Protein AF-A0A952E870-F1 (afdb_monomer)

Radius of gyration: 13.11 Å; Cα contacts (8 Å, |Δi|>4): 123; chains: 1; bounding box: 27×22×39 Å

Solvent-accessible surface area (backbone atoms only — not comparable to full-atom values): 4979 Å² total; per-residue (Å²): 137,84,83,77,79,88,66,80,35,75,46,77,43,60,51,40,53,34,20,38,92,72,34,62,18,33,87,69,68,42,88,87,32,53,50,68,69,58,50,44,55,53,29,39,56,48,17,71,65,71,30,63,76,47,77,48,80,44,58,72,33,75,90,61,28,87,82,42,52,28,58,53,53,53,50,55,43,49,50,36,42,74,48,70,125

Structure (mmCIF, N/CA/C/O backbone):
data_AF-A0A952E870-F1
#
_entry.id   AF-A0A952E870-F1
#
loop_
_atom_site.group_PDB
_atom_site.id
_atom_site.type_symbol
_atom_site.label_atom_id
_atom_site.label_alt_id
_atom_site.label_comp_id
_atom_site.label_asym_id
_atom_site.label_entity_id
_atom_site.label_seq_id
_atom_site.pdbx_PDB_ins_code
_atom_site.Cartn_x
_atom_site.Cartn_y
_atom_site.Cartn_z
_atom_site.occupancy
_atom_site.B_iso_or_equiv
_atom_site.auth_seq_id
_atom_site.auth_comp_id
_atom_site.auth_asym_id
_atom_site.auth_atom_id
_atom_site.pdbx_PDB_model_num
ATOM 1 N N . ASP A 1 1 ? 7.064 8.216 21.496 1.00 74.81 1 ASP A N 1
ATOM 2 C CA . ASP A 1 1 ? 5.775 7.581 21.156 1.00 74.81 1 ASP A CA 1
ATOM 3 C C . ASP A 1 1 ? 5.041 8.360 20.082 1.00 74.81 1 ASP A C 1
ATOM 5 O O . ASP A 1 1 ? 5.042 9.582 20.125 1.00 74.81 1 ASP A O 1
ATOM 9 N N . TYR A 1 2 ? 4.454 7.663 19.107 1.00 86.81 2 TYR A N 1
ATOM 10 C CA . TYR A 1 2 ? 3.708 8.257 17.988 1.00 86.81 2 TYR A CA 1
ATOM 11 C C . TYR A 1 2 ? 2.212 7.927 18.132 1.00 86.81 2 TYR A C 1
ATOM 13 O O . TYR A 1 2 ? 1.759 6.982 17.486 1.00 86.81 2 TYR A O 1
ATOM 21 N N . PRO A 1 3 ? 1.439 8.573 19.023 1.00 92.50 3 PRO A N 1
ATOM 22 C CA . PRO A 1 3 ? 0.056 8.172 19.303 1.00 92.50 3 PRO A CA 1
ATOM 23 C C . PRO A 1 3 ? -0.826 8.230 18.047 1.00 92.50 3 PRO A C 1
ATOM 25 O O . PRO A 1 3 ? -0.646 9.100 17.197 1.00 92.50 3 PRO A O 1
ATOM 28 N N . LEU A 1 4 ? -1.766 7.289 17.930 1.00 93.44 4 LEU A N 1
ATOM 29 C CA . LEU A 1 4 ? -2.803 7.334 16.898 1.00 93.44 4 LEU A CA 1
ATOM 30 C C . LEU A 1 4 ? -3.972 8.201 17.386 1.00 93.44 4 LEU A C 1
ATOM 32 O O . LEU A 1 4 ? -4.213 8.263 18.597 1.00 93.44 4 LEU A O 1
ATOM 36 N N . PRO A 1 5 ? -4.689 8.886 16.480 1.00 93.44 5 PRO A N 1
ATOM 37 C CA . PRO A 1 5 ? -5.878 9.627 16.867 1.00 93.44 5 PRO A CA 1
ATOM 38 C C . PRO A 1 5 ? -6.983 8.665 17.322 1.00 93.44 5 PRO A C 1
ATOM 40 O O . PRO A 1 5 ? -7.005 7.488 16.964 1.00 93.44 5 PRO A O 1
ATOM 43 N N . GLN A 1 6 ? -7.912 9.179 18.124 1.00 94.12 6 GLN A N 1
ATOM 44 C CA . GLN A 1 6 ? -9.082 8.418 18.554 1.00 94.12 6 GLN A CA 1
ATOM 45 C C . GLN A 1 6 ? -10.100 8.286 17.414 1.00 94.12 6 GLN A C 1
ATOM 47 O O . GLN A 1 6 ? -10.286 9.220 16.635 1.00 94.12 6 GLN A O 1
ATOM 52 N N . GLY A 1 7 ? -10.797 7.148 17.363 1.00 96.06 7 GLY A N 1
ATOM 53 C CA . GLY A 1 7 ? -11.856 6.880 16.385 1.00 96.06 7 GLY A CA 1
ATOM 54 C C . GLY A 1 7 ? -11.392 6.176 15.099 1.00 96.06 7 GLY A C 1
ATOM 55 O O . GLY A 1 7 ? -10.270 5.675 15.051 1.00 96.06 7 GLY A O 1
ATOM 56 N N . PRO A 1 8 ? -12.271 6.079 14.083 1.00 97.88 8 PRO A N 1
ATOM 57 C CA . PRO A 1 8 ? -11.992 5.372 12.833 1.00 97.88 8 PRO A CA 1
ATOM 58 C C . PRO A 1 8 ? -10.887 6.024 11.992 1.00 97.88 8 PRO A C 1
ATOM 60 O O . PRO A 1 8 ? -10.833 7.245 11.857 1.00 97.88 8 PRO A O 1
ATOM 63 N N . LEU A 1 9 ? -10.050 5.200 11.363 1.00 97.19 9 LEU A N 1
ATOM 64 C CA . LEU A 1 9 ? -8.972 5.603 10.465 1.00 97.19 9 LEU A CA 1
ATOM 65 C C . LEU A 1 9 ? -9.300 5.224 9.020 1.00 97.19 9 LEU A C 1
ATOM 67 O O . LEU A 1 9 ? -9.572 4.064 8.707 1.00 97.19 9 LEU A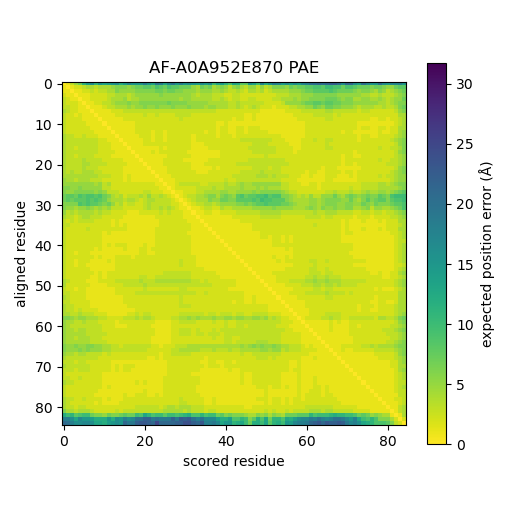 O 1
ATOM 71 N N . TYR A 1 10 ? -9.194 6.206 8.130 1.00 97.62 10 TYR A N 1
ATOM 72 C CA . TYR A 1 10 ? -9.057 5.986 6.696 1.00 97.62 10 TYR A CA 1
ATOM 73 C C . TYR A 1 10 ? -7.585 6.145 6.315 1.00 97.62 10 TYR A C 1
ATOM 75 O O . TYR A 1 10 ? -6.989 7.189 6.585 1.00 97.62 10 TYR A O 1
ATOM 83 N N . VAL A 1 11 ? -6.995 5.119 5.702 1.00 97.62 11 VAL A N 1
ATOM 84 C CA . VAL A 1 11 ? -5.587 5.136 5.284 1.00 97.62 11 VAL A CA 1
ATOM 85 C C . VAL A 1 11 ? -5.510 5.305 3.771 1.00 97.62 11 VAL A C 1
ATOM 87 O O . VAL A 1 11 ? -5.913 4.424 3.016 1.00 97.62 11 VAL A O 1
ATOM 90 N N . HIS A 1 12 ? -4.965 6.430 3.321 1.00 98.00 12 HIS A N 1
ATOM 91 C CA . HIS A 1 12 ? -4.575 6.611 1.928 1.00 98.00 12 HIS A CA 1
ATOM 92 C C . HIS A 1 12 ? -3.107 6.215 1.761 1.00 98.00 12 HIS A C 1
ATOM 94 O O . HIS A 1 12 ? -2.218 6.884 2.288 1.00 98.00 12 HIS A O 1
ATOM 100 N N . PHE A 1 13 ? -2.861 5.106 1.067 1.00 97.44 13 PHE A N 1
ATOM 101 C CA . PHE A 1 13 ? -1.525 4.641 0.723 1.00 97.44 13 PHE A CA 1
ATOM 102 C C . PHE A 1 13 ? -1.194 5.044 -0.715 1.00 97.44 13 PHE A C 1
ATOM 104 O O . PHE A 1 13 ? -1.534 4.351 -1.676 1.00 97.44 13 PHE A O 1
ATOM 111 N N . ASP A 1 14 ? -0.494 6.165 -0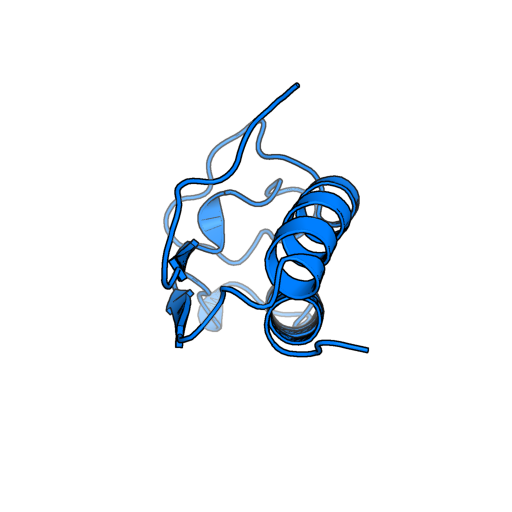.842 1.00 96.94 14 ASP A N 1
ATOM 112 C CA . ASP A 1 14 ? 0.162 6.538 -2.086 1.00 96.94 14 ASP A CA 1
ATOM 113 C C . ASP A 1 14 ? 1.446 5.706 -2.252 1.00 96.94 14 ASP A C 1
ATOM 115 O O . ASP A 1 14 ? 2.357 5.798 -1.429 1.00 96.94 14 ASP A O 1
ATOM 119 N N . ALA A 1 15 ? 1.507 4.822 -3.255 1.00 95.62 15 ALA A N 1
ATOM 120 C CA . ALA A 1 15 ? 2.618 3.878 -3.393 1.00 95.62 15 ALA A CA 1
ATOM 121 C C . ALA A 1 15 ? 3.957 4.550 -3.742 1.00 95.62 15 ALA A C 1
ATOM 123 O O . ALA A 1 15 ? 5.000 3.904 -3.616 1.00 95.62 15 ALA A O 1
ATOM 124 N N . ASP A 1 16 ? 3.956 5.822 -4.148 1.00 95.81 16 ASP A N 1
ATOM 125 C CA . ASP A 1 16 ? 5.173 6.568 -4.475 1.00 95.81 16 ASP A CA 1
ATOM 126 C C . ASP A 1 16 ? 6.014 6.990 -3.257 1.00 95.81 16 ASP A C 1
ATOM 128 O O . ASP A 1 16 ? 7.176 7.367 -3.423 1.00 95.81 16 ASP A O 1
ATOM 132 N N . ILE A 1 17 ? 5.494 6.812 -2.033 1.00 96.12 17 ILE A N 1
ATOM 133 C CA . ILE A 1 17 ? 6.272 6.969 -0.795 1.00 96.12 17 ILE A CA 1
ATOM 134 C C . ILE A 1 17 ? 7.323 5.866 -0.625 1.00 96.12 17 ILE A C 1
ATOM 136 O O . ILE A 1 17 ? 8.250 6.023 0.167 1.00 96.12 17 ILE A O 1
ATOM 140 N N . LEU A 1 18 ? 7.164 4.718 -1.293 1.00 96.44 18 LEU A N 1
ATOM 141 C CA . LEU A 1 18 ? 8.117 3.614 -1.211 1.00 96.44 18 LEU A CA 1
ATOM 142 C C . LEU A 1 18 ? 9.478 4.032 -1.757 1.00 96.44 18 LEU A C 1
ATOM 144 O O . LEU A 1 18 ? 9.575 4.780 -2.728 1.00 96.44 18 LEU A O 1
ATOM 148 N N . ASN A 1 19 ? 10.540 3.467 -1.185 1.00 96.81 19 ASN A N 1
ATOM 149 C CA . ASN A 1 19 ? 11.861 3.578 -1.782 1.00 96.81 19 ASN A CA 1
ATOM 150 C C . ASN A 1 19 ? 11.809 3.106 -3.257 1.00 96.81 19 ASN A C 1
ATOM 152 O O . ASN A 1 19 ? 11.474 1.938 -3.504 1.00 96.81 19 ASN A O 1
ATOM 156 N N . PRO A 1 20 ? 12.164 3.965 -4.233 1.00 95.81 20 PRO A N 1
ATOM 157 C CA . PRO A 1 20 ? 12.112 3.612 -5.648 1.00 95.81 20 PRO A CA 1
ATOM 158 C C . PRO A 1 20 ? 13.068 2.472 -6.030 1.00 95.81 20 PRO A C 1
ATOM 160 O O . PRO A 1 20 ? 12.825 1.802 -7.030 1.00 95.81 20 PRO A O 1
ATOM 163 N N . ASP A 1 21 ? 14.099 2.184 -5.229 1.00 95.81 21 ASP A N 1
ATOM 164 C CA . ASP A 1 21 ? 14.980 1.026 -5.449 1.00 95.81 21 ASP A CA 1
ATOM 165 C C . ASP A 1 21 ? 14.246 -0.313 -5.200 1.00 95.81 21 ASP A C 1
ATOM 167 O O . ASP A 1 21 ? 14.564 -1.361 -5.779 1.00 95.81 21 ASP A O 1
ATOM 171 N N . GLU A 1 22 ? 13.218 -0.299 -4.346 1.00 96.75 22 GLU A N 1
ATOM 172 C CA . GLU A 1 22 ? 12.377 -1.461 -4.071 1.00 96.75 22 GLU A CA 1
ATOM 173 C C . GLU A 1 22 ? 11.160 -1.517 -5.000 1.00 96.75 22 GLU A C 1
ATOM 175 O O . GLU A 1 22 ? 10.905 -2.580 -5.569 1.00 96.75 22 GLU A O 1
ATOM 180 N N . ALA A 1 23 ? 10.460 -0.395 -5.200 1.00 96.38 23 ALA A N 1
ATOM 181 C CA . ALA A 1 23 ? 9.244 -0.301 -6.013 1.00 96.38 23 ALA A CA 1
ATOM 182 C C . ALA A 1 23 ? 9.331 0.842 -7.052 1.00 96.38 23 ALA A C 1
ATOM 184 O O . ALA A 1 23 ? 8.743 1.907 -6.850 1.00 96.38 23 ALA A O 1
ATOM 185 N N . PRO A 1 24 ? 10.047 0.642 -8.176 1.00 96.06 24 PRO A N 1
ATOM 186 C CA . PRO A 1 24 ? 10.33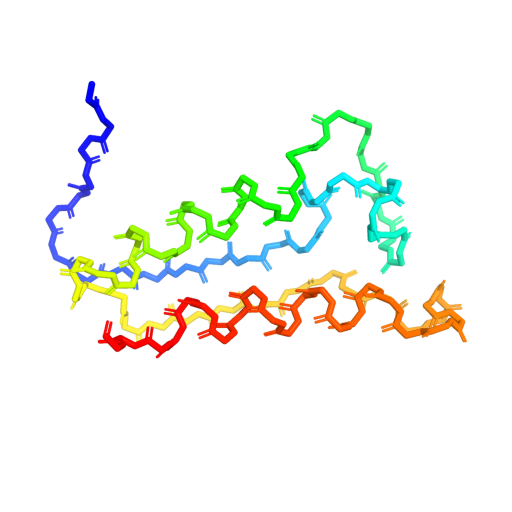1 1.706 -9.143 1.00 96.06 24 PRO A CA 1
ATOM 187 C C . PRO A 1 24 ? 9.131 2.121 -10.009 1.00 96.06 24 PRO A C 1
ATOM 189 O O . PRO A 1 24 ? 9.194 3.149 -10.682 1.00 96.06 24 PRO A O 1
ATOM 192 N N . ALA A 1 25 ? 8.048 1.339 -10.053 1.00 97.56 25 ALA A N 1
ATOM 193 C CA . ALA A 1 25 ? 6.969 1.544 -11.017 1.00 97.56 25 ALA A CA 1
ATOM 194 C C . ALA A 1 25 ? 5.921 2.577 -10.573 1.00 97.56 25 ALA A C 1
ATOM 196 O O . ALA A 1 25 ? 4.747 2.255 -10.381 1.00 97.56 25 ALA A O 1
ATOM 197 N N . GLN A 1 26 ? 6.355 3.829 -10.437 1.00 95.12 26 GLN A N 1
ATOM 198 C CA . GLN A 1 26 ? 5.537 4.974 -10.030 1.00 95.12 26 GLN A CA 1
ATOM 199 C C . GLN A 1 26 ? 5.749 6.126 -11.022 1.00 95.12 26 GLN A C 1
ATOM 201 O O . GLN A 1 26 ? 6.842 6.291 -11.560 1.00 95.12 26 GLN A O 1
ATOM 206 N N . ASN A 1 27 ? 4.721 6.940 -11.282 1.00 93.75 27 ASN A N 1
ATOM 207 C CA . ASN A 1 27 ? 4.857 8.083 -12.205 1.00 93.75 27 ASN A CA 1
ATOM 208 C C . ASN A 1 27 ? 5.768 9.193 -11.658 1.00 93.75 27 ASN A C 1
ATOM 210 O O . ASN A 1 27 ? 6.424 9.883 -12.437 1.00 93.75 27 ASN A O 1
ATOM 214 N N . TYR A 1 28 ? 5.792 9.359 -10.334 1.00 93.12 28 TYR A N 1
ATOM 215 C CA . TYR A 1 28 ? 6.454 10.464 -9.642 1.00 93.12 28 TYR A CA 1
ATOM 216 C C . TYR A 1 28 ? 7.360 9.945 -8.517 1.00 93.12 28 TYR A C 1
ATOM 218 O O . TYR A 1 28 ? 7.161 10.240 -7.347 1.00 93.12 28 TYR A O 1
ATOM 226 N N . SER A 1 29 ? 8.368 9.142 -8.863 1.00 88.06 29 SER A N 1
ATOM 227 C CA . SER A 1 29 ? 9.293 8.574 -7.875 1.00 88.06 29 SER A CA 1
ATOM 228 C C . SER A 1 29 ? 10.083 9.648 -7.115 1.00 88.06 29 SER A C 1
ATOM 230 O O . SER A 1 29 ? 10.828 10.428 -7.716 1.00 88.06 29 SER A O 1
ATOM 232 N N . ALA A 1 30 ? 9.996 9.630 -5.783 1.00 87.56 30 ALA A N 1
ATOM 23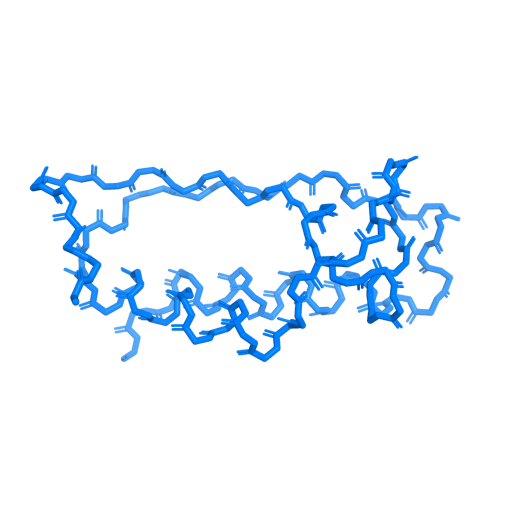3 C CA . ALA A 1 30 ? 10.795 10.471 -4.894 1.00 87.56 30 ALA A CA 1
ATOM 234 C C . ALA A 1 30 ? 11.973 9.685 -4.291 1.00 87.56 30 ALA A C 1
ATOM 236 O O . ALA A 1 30 ? 11.832 8.548 -3.844 1.00 87.56 30 ALA A O 1
ATOM 237 N N . LYS A 1 31 ? 13.167 10.291 -4.254 1.00 91.50 31 LYS A N 1
ATOM 238 C CA . LYS A 1 31 ? 14.333 9.678 -3.593 1.00 91.50 31 LYS A CA 1
ATOM 239 C C . LYS A 1 31 ? 14.174 9.716 -2.072 1.00 91.50 31 LYS A C 1
ATOM 241 O O . LYS A 1 31 ? 13.689 10.703 -1.529 1.00 91.50 31 LYS A O 1
ATOM 246 N N . GLY A 1 32 ? 14.682 8.686 -1.393 1.00 91.69 32 GLY A N 1
ATOM 247 C CA . GLY A 1 32 ? 14.761 8.650 0.073 1.00 91.69 32 GLY A CA 1
ATOM 248 C C . GLY A 1 32 ? 13.490 8.181 0.787 1.00 91.69 32 GLY A C 1
ATOM 249 O O . GLY A 1 32 ? 13.374 8.386 1.993 1.00 91.69 32 GLY A O 1
ATOM 250 N N . GLY A 1 33 ? 12.550 7.555 0.0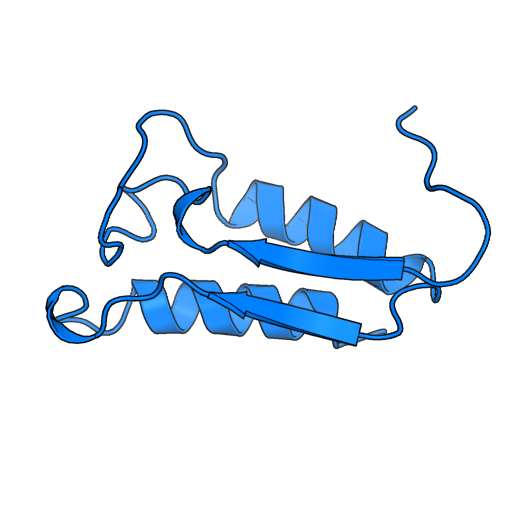72 1.00 95.12 33 GLY A N 1
ATOM 251 C CA . GLY A 1 33 ? 11.383 6.922 0.687 1.00 95.12 33 GLY A CA 1
ATOM 252 C C . GLY A 1 33 ? 11.756 5.766 1.635 1.00 95.12 33 GLY A C 1
ATOM 253 O O . GLY A 1 33 ? 12.829 5.167 1.491 1.00 95.12 33 GLY A O 1
ATOM 254 N N . PRO A 1 34 ? 10.900 5.426 2.618 1.00 97.31 34 PRO A N 1
ATOM 255 C CA . PRO A 1 34 ? 11.079 4.248 3.464 1.00 97.31 34 PRO A CA 1
ATOM 256 C C . PRO A 1 34 ? 11.139 2.945 2.659 1.00 97.31 34 PRO A C 1
ATOM 258 O O . PRO A 1 34 ? 10.495 2.793 1.619 1.00 97.31 34 PRO A O 1
ATOM 261 N N . SER A 1 35 ? 11.858 1.956 3.191 1.00 97.94 35 SER A N 1
ATOM 262 C CA . SER A 1 35 ? 11.769 0.590 2.675 1.00 97.94 35 SER A CA 1
ATOM 263 C C . SER A 1 35 ? 10.385 -0.011 2.936 1.00 97.94 35 SER A C 1
ATOM 265 O O . SER A 1 35 ? 9.682 0.340 3.892 1.00 97.94 35 SER A O 1
ATOM 267 N N . SER A 1 36 ? 10.022 -0.996 2.125 1.00 97.44 36 SER A N 1
ATOM 268 C CA . SER A 1 36 ? 8.848 -1.848 2.306 1.00 97.44 36 SER A CA 1
ATOM 269 C C . SER A 1 36 ? 8.818 -2.501 3.688 1.00 97.44 36 SER A C 1
ATOM 271 O O . SER A 1 36 ? 7.751 -2.633 4.281 1.00 97.44 36 SER A O 1
ATOM 273 N N . MET A 1 37 ? 9.973 -2.843 4.268 1.00 98.19 37 MET A N 1
ATOM 274 C CA . MET A 1 37 ? 10.052 -3.386 5.627 1.00 98.19 37 MET A CA 1
ATOM 275 C C . MET A 1 37 ? 9.594 -2.374 6.688 1.00 98.19 37 MET A C 1
ATOM 277 O O . MET A 1 37 ? 8.842 -2.737 7.597 1.00 98.19 37 MET A O 1
ATOM 281 N N . VAL A 1 38 ? 10.013 -1.109 6.566 1.00 97.94 38 VAL A N 1
ATOM 282 C CA . VAL A 1 38 ? 9.591 -0.031 7.474 1.00 97.94 38 VAL A CA 1
ATOM 283 C C . VAL A 1 38 ? 8.093 0.222 7.328 1.00 97.94 38 VAL A C 1
ATOM 285 O O . VAL A 1 38 ? 7.378 0.230 8.332 1.00 97.94 38 VAL A O 1
ATOM 288 N N . LEU A 1 39 ? 7.591 0.343 6.095 1.00 97.56 39 LEU A N 1
ATOM 289 C CA . LEU A 1 39 ? 6.156 0.522 5.858 1.00 97.56 39 LEU A CA 1
ATOM 290 C C . LEU A 1 39 ? 5.337 -0.654 6.392 1.00 97.56 39 LEU A C 1
ATOM 292 O O . LEU A 1 39 ? 4.324 -0.433 7.046 1.00 97.56 39 LEU A O 1
ATOM 296 N N . LYS A 1 40 ? 5.804 -1.897 6.230 1.00 97.69 40 LYS A N 1
ATOM 297 C CA . LYS A 1 40 ? 5.137 -3.082 6.786 1.00 97.69 40 LYS A CA 1
ATOM 298 C C . LYS A 1 40 ? 5.017 -3.021 8.312 1.00 97.69 40 LYS A C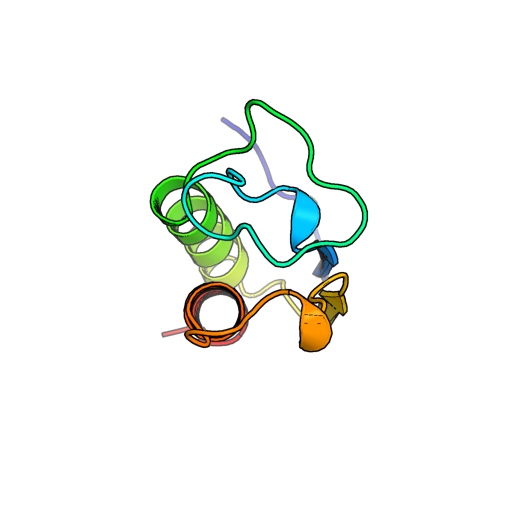 1
ATOM 300 O O . LYS A 1 40 ? 4.012 -3.458 8.870 1.00 97.69 40 LYS A O 1
ATOM 305 N N . ALA A 1 41 ? 6.019 -2.485 9.011 1.00 97.00 41 ALA A N 1
ATOM 306 C CA . ALA A 1 41 ? 5.944 -2.282 10.459 1.00 97.00 41 ALA A CA 1
ATOM 307 C C . ALA A 1 41 ? 4.904 -1.214 10.840 1.00 97.00 41 ALA A C 1
ATOM 309 O O . ALA A 1 41 ? 4.104 -1.444 11.748 1.00 97.00 41 ALA A O 1
ATOM 310 N N . VAL A 1 42 ? 4.867 -0.089 10.117 1.00 96.69 42 VAL A N 1
ATOM 311 C CA . VAL A 1 42 ? 3.862 0.971 10.313 1.00 96.69 42 VAL A CA 1
ATOM 312 C C . VAL A 1 42 ? 2.452 0.445 10.045 1.00 96.69 42 VAL A C 1
ATOM 314 O O . VAL A 1 42 ? 1.554 0.633 10.860 1.00 96.69 42 VAL A O 1
ATOM 317 N N . PHE A 1 43 ? 2.264 -0.260 8.934 1.00 97.31 43 PHE A N 1
ATOM 318 C CA . PHE A 1 43 ? 0.971 -0.780 8.499 1.00 97.31 43 PHE A CA 1
ATOM 319 C C . PHE A 1 43 ? 0.430 -1.843 9.446 1.00 97.31 43 PHE A C 1
ATOM 321 O O . PHE A 1 43 ? -0.742 -1.797 9.799 1.00 97.31 43 PHE A O 1
ATOM 328 N N . ARG A 1 44 ? 1.296 -2.713 9.969 1.00 96.38 44 ARG A N 1
ATOM 329 C CA . ARG A 1 44 ? 0.924 -3.657 11.027 1.00 96.38 44 ARG A CA 1
ATOM 330 C C . ARG A 1 44 ? 0.473 -2.948 12.302 1.00 96.38 44 ARG A C 1
ATOM 332 O O . ARG A 1 44 ? -0.513 -3.361 12.894 1.00 96.38 44 ARG A O 1
ATOM 339 N N . ARG A 1 45 ? 1.142 -1.864 12.706 1.00 95.62 45 ARG A N 1
ATOM 340 C CA . ARG A 1 45 ? 0.711 -1.062 13.862 1.00 95.62 45 ARG A CA 1
ATOM 341 C C . ARG A 1 45 ? -0.656 -0.410 13.631 1.00 95.62 45 ARG A C 1
ATOM 343 O O . ARG A 1 45 ? -1.468 -0.375 14.550 1.00 95.62 45 ARG A O 1
ATOM 350 N N . LEU A 1 46 ? -0.903 0.105 12.424 1.00 96.06 46 LEU A N 1
ATOM 351 C CA . LEU A 1 46 ? -2.208 0.652 12.045 1.00 96.06 46 LEU A CA 1
ATOM 352 C C . LEU A 1 46 ? -3.286 -0.437 12.067 1.00 96.06 46 LEU A C 1
ATOM 354 O O . LEU A 1 46 ? -4.316 -0.235 12.700 1.00 96.06 46 LEU A O 1
ATOM 358 N N . ALA A 1 47 ? -3.038 -1.603 11.469 1.00 96.12 47 ALA A N 1
ATOM 359 C CA . ALA A 1 47 ? -3.977 -2.725 11.474 1.00 96.12 47 ALA A CA 1
ATOM 360 C C . ALA A 1 47 ? -4.299 -3.204 12.904 1.00 96.12 47 ALA A C 1
ATOM 362 O O . ALA A 1 47 ? -5.464 -3.318 13.277 1.00 96.12 47 ALA A O 1
ATOM 363 N N . GLN A 1 48 ? -3.274 -3.376 13.746 1.00 95.31 48 GLN A N 1
ATOM 364 C CA . GLN A 1 48 ? -3.409 -3.801 15.147 1.00 95.31 48 GLN A CA 1
ATOM 365 C C . GLN A 1 48 ? -4.161 -2.806 16.038 1.00 95.31 48 GLN A C 1
ATOM 367 O O . GLN A 1 48 ? -4.613 -3.181 17.116 1.00 95.31 48 GLN A O 1
ATOM 372 N N . SER A 1 49 ? -4.315 -1.547 15.613 1.00 94.12 49 SER A N 1
ATOM 373 C CA . SER A 1 49 ? -5.145 -0.587 16.348 1.00 94.12 49 SER A CA 1
ATOM 374 C C . SER A 1 49 ? -6.629 -0.970 16.352 1.00 94.12 49 SER A C 1
ATOM 376 O O . SER A 1 49 ? -7.372 -0.497 17.207 1.00 94.12 49 SER A O 1
ATOM 378 N N . GLY A 1 50 ? -7.080 -1.779 15.383 1.00 94.44 50 GLY A N 1
ATOM 379 C CA . GLY A 1 50 ? -8.500 -2.067 15.163 1.00 94.44 50 GLY A CA 1
ATOM 380 C C . GLY A 1 50 ? -9.313 -0.855 14.689 1.00 94.44 50 GLY A C 1
ATOM 381 O O . GLY A 1 50 ? -10.535 -0.934 14.612 1.00 94.44 50 GLY A O 1
ATOM 382 N N . GLN A 1 51 ? -8.658 0.271 14.380 1.00 95.94 51 GLN A N 1
ATOM 383 C CA . GLN A 1 51 ? -9.318 1.519 13.997 1.00 95.94 51 GLN A CA 1
ATOM 384 C C . GLN A 1 51 ? -9.438 1.693 12.477 1.00 95.94 51 GLN A C 1
ATOM 386 O O . GLN A 1 51 ? -10.204 2.544 12.035 1.00 95.94 51 GLN A O 1
ATOM 391 N N . VAL A 1 52 ? -8.691 0.939 11.661 1.00 97.00 52 VAL A N 1
ATOM 392 C CA . VAL A 1 52 ? -8.708 1.081 10.193 1.00 97.00 52 VAL A CA 1
ATOM 393 C C . VAL A 1 52 ? -10.031 0.565 9.630 1.00 97.00 52 VAL A C 1
ATOM 395 O O . VAL A 1 52 ? -10.307 -0.628 9.676 1.00 97.00 52 VAL A O 1
ATOM 398 N N . VAL A 1 53 ? -10.841 1.470 9.076 1.00 96.94 53 VAL A N 1
ATOM 399 C CA . VAL A 1 53 ? -12.165 1.149 8.507 1.00 96.94 53 VAL A CA 1
ATOM 400 C C . VAL A 1 53 ? -12.190 1.175 6.982 1.00 96.94 53 VAL A C 1
ATOM 402 O O . VAL A 1 53 ? -13.113 0.641 6.374 1.00 96.94 53 VAL A O 1
ATOM 405 N N . ALA A 1 54 ? -11.195 1.802 6.354 1.00 97.06 54 ALA A N 1
ATOM 406 C CA . ALA A 1 54 ? -11.065 1.859 4.905 1.00 97.06 54 ALA A CA 1
ATOM 407 C C . ALA A 1 54 ? -9.619 2.160 4.492 1.00 97.06 54 ALA A C 1
ATOM 409 O O . ALA A 1 54 ? -8.883 2.855 5.199 1.00 97.06 54 ALA A O 1
ATOM 410 N N . 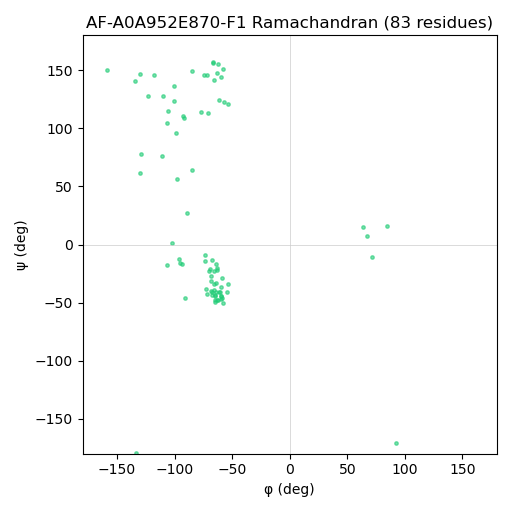VAL A 1 55 ? -9.235 1.658 3.317 1.00 98.00 55 VAL A N 1
ATOM 411 C CA . VAL A 1 55 ? -7.916 1.872 2.713 1.00 98.00 55 VAL A CA 1
ATOM 412 C C . VAL A 1 55 ? -8.086 2.219 1.237 1.00 98.00 55 VAL A C 1
ATOM 414 O O . VAL A 1 55 ? -8.915 1.619 0.554 1.00 98.00 55 VAL A O 1
ATOM 417 N N . SER A 1 56 ? -7.288 3.156 0.731 1.00 97.81 56 SER A N 1
ATOM 418 C CA . SER A 1 56 ? -7.054 3.321 -0.707 1.00 97.81 56 SER A CA 1
ATOM 419 C C . SER A 1 56 ? -5.584 3.094 -1.041 1.00 97.81 56 SER A C 1
ATOM 421 O O . SER A 1 56 ? -4.708 3.421 -0.245 1.00 97.81 56 SER A O 1
ATOM 423 N N . LEU A 1 57 ? -5.328 2.529 -2.221 1.00 97.31 57 LEU A N 1
ATOM 424 C CA . LEU A 1 57 ? -3.997 2.316 -2.787 1.00 97.31 57 LEU A CA 1
ATOM 425 C C . LEU A 1 57 ? -3.938 3.001 -4.157 1.00 97.31 57 LEU A C 1
ATOM 427 O O . LEU A 1 57 ? -4.808 2.754 -4.995 1.00 97.31 57 LEU A O 1
ATOM 431 N N . SER A 1 58 ? -2.931 3.842 -4.387 1.00 96.38 58 SER A N 1
ATOM 432 C CA . SER A 1 58 ? -2.767 4.602 -5.635 1.00 96.38 58 SER A CA 1
ATOM 433 C C . SER A 1 58 ? -1.342 4.549 -6.197 1.00 96.38 58 SER A C 1
ATOM 435 O O . SER A 1 58 ? -0.460 3.879 -5.666 1.00 96.38 58 SER A O 1
ATOM 437 N N . SER A 1 59 ? -1.152 5.247 -7.319 1.00 95.06 59 SER A N 1
ATOM 438 C CA . SER A 1 59 ? 0.130 5.601 -7.953 1.00 95.06 59 SER A CA 1
ATOM 439 C C . SER A 1 59 ? 0.946 4.505 -8.629 1.00 95.06 59 SER A C 1
ATOM 441 O O . SER A 1 59 ? 1.801 4.843 -9.452 1.00 95.06 59 SER A O 1
ATOM 443 N N . TRP A 1 60 ? 0.602 3.226 -8.441 1.00 96.81 60 TRP A N 1
ATOM 444 C CA . TRP A 1 60 ? 1.187 2.137 -9.231 1.00 96.81 60 TRP A CA 1
ATOM 445 C C . TRP A 1 60 ? 0.964 2.352 -10.735 1.00 96.81 60 TRP A C 1
ATOM 447 O O . TRP A 1 60 ? -0.173 2.450 -11.207 1.00 96.81 60 TRP A O 1
ATOM 457 N N . ASN A 1 61 ? 2.056 2.386 -11.502 1.00 97.56 61 ASN A N 1
ATOM 458 C CA . ASN A 1 61 ? 2.011 2.453 -12.956 1.00 97.56 61 ASN A CA 1
ATOM 459 C C . ASN A 1 61 ? 2.406 1.100 -13.581 1.00 97.56 61 ASN A C 1
ATOM 461 O O . ASN A 1 61 ? 3.600 0.809 -13.700 1.00 97.56 61 ASN A O 1
ATOM 465 N N . PRO A 1 62 ? 1.448 0.309 -14.103 1.00 96.94 62 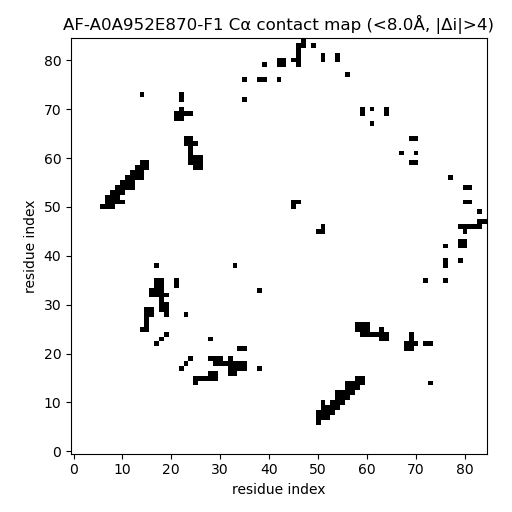PRO A N 1
ATOM 466 C CA . PRO A 1 62 ? 1.741 -0.998 -14.697 1.00 96.94 62 PRO A CA 1
ATOM 467 C C . PRO A 1 62 ? 2.649 -0.928 -15.934 1.00 96.94 62 PRO A C 1
ATOM 469 O O . PRO A 1 62 ? 3.319 -1.904 -16.258 1.00 96.94 62 PRO A O 1
ATOM 472 N N . LYS A 1 63 ? 2.734 0.218 -16.627 1.00 97.81 63 LYS A N 1
ATOM 473 C CA . LYS A 1 63 ? 3.640 0.387 -17.780 1.00 97.81 63 LYS A CA 1
ATOM 474 C C . LYS A 1 63 ? 5.116 0.428 -17.370 1.00 97.81 63 LYS A C 1
ATOM 476 O O . LYS A 1 63 ? 5.981 0.176 -18.207 1.00 97.81 63 LYS A O 1
ATOM 481 N N . LEU A 1 64 ? 5.399 0.771 -16.113 1.00 97.25 64 LEU A N 1
ATOM 482 C CA . LEU A 1 64 ? 6.751 0.835 -15.556 1.00 97.25 64 LEU A CA 1
ATOM 483 C C . LEU A 1 64 ? 7.135 -0.452 -14.803 1.00 97.25 64 LEU A C 1
ATOM 485 O O . LEU A 1 64 ? 8.313 -0.666 -14.536 1.00 97.25 64 LEU A O 1
ATOM 489 N N . ASP A 1 65 ? 6.174 -1.335 -14.514 1.00 97.69 65 ASP A N 1
ATOM 490 C CA . ASP A 1 65 ? 6.349 -2.499 -13.636 1.00 97.69 65 ASP A CA 1
ATOM 491 C C . ASP A 1 65 ? 6.607 -3.804 -14.402 1.00 97.69 65 ASP A C 1
ATOM 493 O O . ASP A 1 65 ? 5.867 -4.780 -14.290 1.00 97.69 65 ASP A O 1
ATOM 497 N N . LYS A 1 66 ? 7.648 -3.820 -15.239 1.00 96.06 66 LYS A N 1
ATOM 498 C CA . LYS A 1 66 ? 7.889 -4.911 -16.206 1.00 96.06 66 LYS A CA 1
ATOM 499 C C . LYS A 1 66 ? 8.037 -6.302 -15.575 1.00 96.06 66 LYS A C 1
ATOM 501 O O . LYS A 1 66 ? 7.733 -7.293 -16.231 1.00 96.06 66 LYS A O 1
ATOM 506 N N . ASP A 1 67 ? 8.523 -6.379 -14.340 1.00 96.50 67 ASP A N 1
ATOM 507 C CA . ASP A 1 67 ? 8.722 -7.618 -13.576 1.00 96.50 67 ASP A CA 1
ATOM 508 C C . ASP A 1 67 ? 7.629 -7.857 -12.509 1.00 96.50 67 ASP A C 1
ATOM 510 O O . ASP A 1 67 ? 7.665 -8.853 -11.775 1.00 96.50 67 ASP A O 1
ATOM 514 N N . GLY A 1 68 ? 6.647 -6.950 -12.421 1.00 97.75 68 GLY A N 1
ATOM 515 C CA . GLY A 1 68 ? 5.578 -6.960 -11.423 1.00 97.75 68 GLY A CA 1
ATOM 516 C C . GLY A 1 68 ? 6.067 -6.788 -9.982 1.00 97.75 68 GLY A C 1
ATOM 517 O O . GLY A 1 68 ? 5.339 -7.132 -9.045 1.00 97.75 68 GLY A O 1
ATOM 518 N N . LYS A 1 69 ? 7.312 -6.346 -9.763 1.00 97.69 69 LYS A N 1
ATOM 519 C CA . LYS A 1 69 ? 7.896 -6.226 -8.421 1.00 97.69 69 LYS A CA 1
ATOM 520 C C . LYS A 1 69 ? 7.160 -5.179 -7.590 1.00 97.69 69 LYS A C 1
ATOM 522 O O . LYS A 1 69 ? 6.841 -5.443 -6.429 1.00 97.69 69 LYS A O 1
ATOM 527 N N . SER A 1 70 ? 6.849 -4.026 -8.177 1.00 97.75 70 SER A N 1
ATOM 528 C CA . SER A 1 70 ? 6.193 -2.922 -7.467 1.00 97.75 70 SER A CA 1
ATOM 529 C C . SER A 1 70 ? 4.760 -3.291 -7.091 1.00 97.75 70 SER A C 1
ATOM 531 O O . SER A 1 70 ? 4.345 -3.042 -5.961 1.00 97.75 70 SER A O 1
ATOM 533 N N . GLN A 1 71 ? 4.039 -3.971 -7.988 1.00 97.94 71 GLN A N 1
ATOM 534 C CA . GLN A 1 71 ? 2.717 -4.533 -7.728 1.00 97.94 71 GLN A CA 1
ATOM 535 C C . GLN A 1 71 ? 2.756 -5.505 -6.546 1.00 97.94 71 GLN A C 1
ATOM 537 O O . GLN A 1 71 ? 1.963 -5.373 -5.617 1.00 97.94 71 GLN A O 1
ATOM 542 N N . LYS A 1 72 ? 3.686 -6.471 -6.551 1.00 98.38 72 LYS A N 1
ATOM 543 C CA . LYS A 1 72 ? 3.813 -7.465 -5.471 1.00 98.38 72 LYS A CA 1
ATOM 544 C C . LYS A 1 72 ? 4.085 -6.808 -4.120 1.00 98.38 72 LYS A C 1
ATOM 546 O O . LYS A 1 72 ? 3.464 -7.181 -3.128 1.00 98.38 72 LYS A O 1
ATOM 551 N N . ILE A 1 73 ? 4.982 -5.823 -4.081 1.00 98.00 73 ILE A N 1
ATOM 552 C CA . ILE A 1 73 ? 5.292 -5.081 -2.853 1.00 98.00 73 ILE A CA 1
ATOM 553 C C . ILE A 1 73 ? 4.071 -4.282 -2.384 1.00 98.00 73 ILE A C 1
ATOM 555 O O . ILE A 1 73 ? 3.686 -4.396 -1.221 1.00 98.00 73 ILE A O 1
ATOM 559 N N . GLY A 1 74 ? 3.433 -3.521 -3.279 1.00 97.62 74 GLY A N 1
ATOM 560 C CA . GLY A 1 74 ? 2.256 -2.712 -2.956 1.00 97.62 74 GLY A CA 1
ATOM 561 C C . GLY A 1 74 ? 1.089 -3.549 -2.429 1.00 97.62 74 GLY A C 1
ATOM 562 O O . GLY A 1 74 ? 0.507 -3.208 -1.400 1.00 97.62 74 GLY A O 1
ATOM 563 N N . LEU A 1 75 ? 0.799 -4.687 -3.068 1.00 97.69 75 LEU A N 1
ATOM 564 C CA . LEU A 1 75 ? -0.250 -5.606 -2.621 1.00 97.69 75 LEU A CA 1
ATOM 565 C C . LEU A 1 75 ? 0.093 -6.282 -1.290 1.00 97.69 75 LEU A C 1
ATOM 567 O O . LEU A 1 75 ? -0.770 -6.352 -0.424 1.00 97.69 75 LEU A O 1
ATOM 571 N N . SER A 1 76 ? 1.344 -6.697 -1.066 1.00 97.81 76 SER A N 1
ATOM 572 C CA . SER A 1 76 ? 1.750 -7.283 0.223 1.00 97.81 76 SER A CA 1
ATOM 573 C C . SER A 1 76 ? 1.648 -6.284 1.387 1.00 97.81 76 SER A C 1
ATOM 575 O O . SER A 1 76 ? 1.333 -6.644 2.528 1.00 97.81 76 SER A O 1
ATOM 577 N N . LEU A 1 77 ? 1.896 -5.002 1.113 1.00 97.94 77 LEU A N 1
ATOM 578 C CA . LEU A 1 77 ? 1.700 -3.928 2.083 1.00 97.94 77 LEU A CA 1
ATOM 579 C C . LEU A 1 77 ? 0.215 -3.652 2.329 1.00 97.94 77 LEU A C 1
ATOM 581 O O . LEU A 1 77 ? -0.185 -3.518 3.485 1.00 97.94 77 LEU A O 1
ATOM 585 N N . LEU A 1 78 ? -0.604 -3.635 1.275 1.00 97.69 78 LEU A N 1
ATOM 586 C CA . LEU A 1 78 ? -2.055 -3.527 1.403 1.00 97.69 78 LEU A CA 1
ATOM 587 C C . LEU A 1 78 ? -2.630 -4.685 2.230 1.00 97.69 78 LEU A C 1
ATOM 589 O O . LEU A 1 78 ? -3.391 -4.434 3.158 1.00 97.69 78 LEU A O 1
ATOM 593 N N . GLU A 1 79 ? -2.213 -5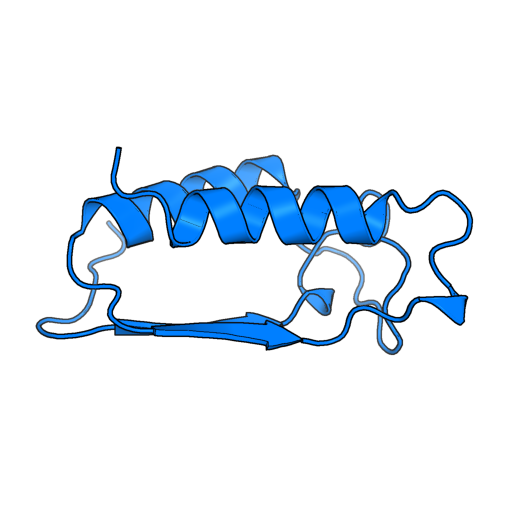.925 1.965 1.00 97.38 79 GLU A N 1
ATOM 594 C CA . GLU A 1 79 ? -2.569 -7.102 2.769 1.00 97.38 79 GLU A CA 1
ATOM 595 C C . GLU A 1 79 ? -2.223 -6.902 4.246 1.00 97.38 79 GLU A C 1
ATOM 597 O O . GLU A 1 79 ? -3.018 -7.239 5.115 1.00 97.38 79 GLU A O 1
ATOM 602 N N . THR A 1 80 ? -1.069 -6.299 4.546 1.00 97.19 80 THR A N 1
ATOM 603 C CA . THR A 1 80 ? -0.677 -5.996 5.932 1.00 97.19 80 THR A CA 1
ATOM 604 C C . THR A 1 80 ? -1.601 -4.959 6.585 1.00 97.19 80 THR A C 1
ATOM 606 O O . THR A 1 80 ? -1.829 -5.038 7.787 1.00 97.19 80 THR A O 1
ATOM 609 N N . LEU A 1 81 ? -2.128 -3.988 5.828 1.00 95.31 81 LEU A N 1
ATOM 610 C CA . LEU A 1 81 ? -3.066 -2.980 6.345 1.00 95.31 81 LEU A CA 1
ATOM 611 C C . LEU A 1 81 ? -4.461 -3.540 6.616 1.00 95.31 81 LEU A C 1
ATOM 613 O O . LEU A 1 81 ? -5.105 -3.112 7.571 1.00 95.31 81 LEU A O 1
ATOM 617 N N . ILE A 1 82 ? -4.943 -4.438 5.754 1.00 94.75 82 ILE A N 1
ATOM 618 C CA . ILE A 1 82 ? -6.324 -4.942 5.816 1.00 94.75 82 ILE A CA 1
ATOM 619 C C . ILE A 1 82 ? -6.453 -6.233 6.626 1.00 94.75 82 ILE A C 1
ATOM 621 O O . ILE A 1 82 ? -7.561 -6.600 7.008 1.00 94.75 82 ILE A O 1
ATOM 625 N N . ASN A 1 83 ? -5.346 -6.938 6.877 1.00 85.94 83 ASN A N 1
ATOM 626 C CA . ASN A 1 83 ? -5.352 -8.165 7.656 1.00 85.94 83 ASN A CA 1
ATOM 627 C C . ASN A 1 83 ? -5.090 -7.857 9.133 1.00 85.94 83 ASN A C 1
ATOM 629 O O . ASN A 1 83 ? -3.980 -7.507 9.531 1.00 85.94 83 ASN A O 1
ATOM 633 N N . THR A 1 84 ? -6.129 -8.009 9.944 1.00 64.31 84 THR A N 1
ATOM 634 C CA . THR A 1 84 ? -6.123 -7.749 11.389 1.00 64.31 84 THR A CA 1
ATOM 635 C C . THR A 1 84 ? -5.714 -8.974 12.214 1.00 64.31 84 THR A C 1
ATOM 637 O O . THR A 1 84 ? -6.193 -9.116 13.337 1.00 64.31 84 THR A O 1
ATOM 640 N N . GLY A 1 85 ? -4.916 -9.883 11.639 1.00 56.56 85 GLY A N 1
ATOM 641 C CA . GLY A 1 85 ? -4.455 -11.106 12.307 1.00 56.56 85 GLY A CA 1
ATOM 642 C C . GLY A 1 85 ? -3.850 -10.863 13.685 1.00 56.56 85 GLY A C 1
ATOM 643 O O . GLY A 1 85 ? -3.040 -9.915 13.821 1.00 56.56 85 GLY A O 1
#

Sequence (85 aa):
DYPLPQGPLYVHFDADILNPDEAPAQNYSAKGGPSSMVLKAVFRRLAQSGQVVAVSLSSWNPKLDKDGKSQKIGLSLLETLINTG

Mean predicted aligned error: 2.88 Å

pLDDT: mean 94.92, std 6.35, range [56.56, 98.38]

Foldseek 3Di:
DDDDDPAADEEEAELLLEACVQAVQFPDHDHPHDHLVVLLVVLLVQLLVVRYPYYDYDGGHPVRCPVCRNVVSSVVSVCSNPDSD

Nearest PDB structures (foldseek):
  6nfp-assembly1_A  TM=9.474E-01  e=6.234E-07  Bacillus subtilis subsp. subtilis str. 168
  6dkt-assembly6_F  TM=9.573E-01  e=1.134E-06  Bacillus subtilis subsp. subtilis str. 168
  6nfp-assembly1_C  TM=9.481E-01  e=1.295E-06  Bacillus subtilis subsp. subtilis str. 168
  6dkt-assembly5_E  TM=9.589E-01  e=1.806E-06  Bacillus subtilis subsp. subtilis str. 168
  1cev-assembly1_A  TM=9.482E-01  e=2.356E-06  [Bacillus] caldovelox

Secondary structure (DSSP, 8-state):
--PPPSS-EEEEEEGGGS-TTT---BTTPPTTPPPHHHHHHHHHHHHHTT-EEEEEEE-B-TTT-TTSHHHHHHHHHHHHHH---